Protein AF-A0A1L8SWZ9-F1 (afdb_monomer_lite)

pLDDT: mean 79.41, std 14.83, range [45.41, 95.88]

Structure (mmCIF, N/CA/C/O backbone):
data_AF-A0A1L8SWZ9-F1
#
_entry.id   AF-A0A1L8SWZ9-F1
#
loop_
_atom_site.group_PDB
_atom_site.id
_atom_site.type_symbol
_atom_site.label_atom_id
_atom_site.label_alt_id
_atom_site.label_comp_id
_atom_site.label_asym_id
_atom_site.label_entity_id
_atom_site.label_seq_id
_atom_site.pdbx_PDB_ins_code
_atom_site.Cartn_x
_atom_site.Cartn_y
_atom_site.Cartn_z
_atom_site.occupancy
_atom_site.B_iso_or_equiv
_atom_site.auth_seq_id
_atom_site.auth_comp_id
_atom_site.auth_asym_id
_atom_site.auth_atom_id
_atom_site.pdbx_PDB_model_num
ATOM 1 N N . MET A 1 1 ? 8.060 12.957 -25.940 1.00 65.62 1 MET A N 1
ATOM 2 C CA . MET A 1 1 ? 7.405 11.637 -25.812 1.00 65.62 1 MET A CA 1
ATOM 3 C C . MET A 1 1 ? 8.104 10.849 -24.718 1.00 65.62 1 MET A C 1
ATOM 5 O O . MET A 1 1 ? 9.333 10.814 -24.745 1.00 65.62 1 MET A O 1
ATOM 9 N N . PRO A 1 2 ? 7.372 10.252 -23.766 1.00 70.44 2 PRO A N 1
ATOM 10 C CA . PRO A 1 2 ? 7.952 9.284 -22.845 1.00 70.44 2 PRO A CA 1
ATOM 11 C C . PRO A 1 2 ? 8.350 8.028 -23.628 1.00 70.44 2 PRO A C 1
ATOM 13 O O . PRO A 1 2 ? 7.586 7.543 -24.459 1.00 70.44 2 PRO A O 1
ATOM 16 N N . LEU A 1 3 ? 9.566 7.539 -23.395 1.00 86.62 3 LEU A N 1
ATOM 17 C CA . LEU A 1 3 ? 10.093 6.340 -24.057 1.00 86.62 3 LEU A CA 1
ATOM 18 C C . LEU A 1 3 ? 9.810 5.070 -23.249 1.00 86.62 3 LEU A C 1
ATOM 20 O O . LEU A 1 3 ? 9.792 3.977 -23.806 1.00 86.62 3 LEU A O 1
ATOM 24 N N . TYR A 1 4 ? 9.583 5.215 -21.944 1.00 91.19 4 TYR A N 1
ATOM 25 C CA . TYR A 1 4 ? 9.359 4.120 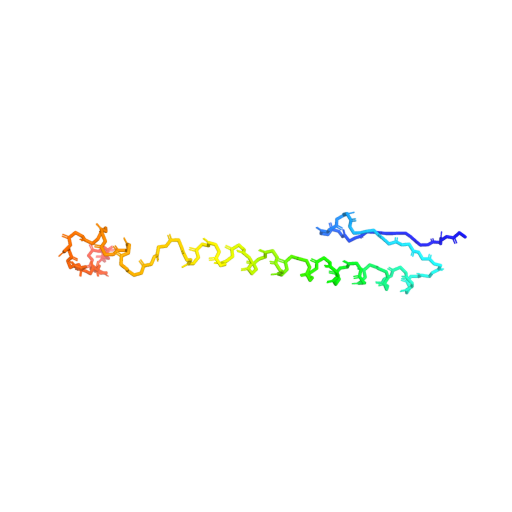-21.012 1.00 91.19 4 TYR A CA 1
ATOM 26 C C . TYR A 1 4 ? 8.003 4.286 -20.340 1.00 91.19 4 TYR A C 1
ATOM 28 O O . TYR A 1 4 ? 7.664 5.380 -19.893 1.00 91.19 4 TYR A O 1
ATOM 36 N N . ARG A 1 5 ? 7.245 3.193 -20.263 1.00 93.81 5 ARG A N 1
ATOM 37 C CA . ARG A 1 5 ? 5.954 3.098 -19.577 1.00 93.81 5 ARG A CA 1
ATOM 38 C C . ARG A 1 5 ? 5.871 1.766 -18.852 1.00 93.81 5 ARG A C 1
ATOM 40 O O . ARG A 1 5 ? 6.411 0.774 -19.340 1.00 93.81 5 ARG A O 1
ATOM 47 N N . GLY A 1 6 ? 5.208 1.748 -17.707 1.00 94.00 6 GLY A N 1
ATOM 48 C CA . GLY A 1 6 ? 5.045 0.538 -16.914 1.00 94.00 6 GLY A CA 1
ATOM 49 C C . GLY A 1 6 ? 4.067 0.728 -15.765 1.00 94.00 6 GLY A C 1
ATOM 50 O O . GLY A 1 6 ? 3.579 1.830 -15.525 1.00 94.00 6 GLY A O 1
ATOM 51 N N . HIS A 1 7 ? 3.800 -0.365 -15.067 1.00 95.50 7 HIS A N 1
ATOM 52 C CA . HIS A 1 7 ? 2.960 -0.412 -13.877 1.00 95.50 7 HIS A CA 1
ATOM 53 C C . HIS A 1 7 ? 3.568 -1.379 -12.859 1.00 95.50 7 HIS A C 1
ATOM 55 O O . HIS A 1 7 ? 4.423 -2.201 -13.212 1.00 95.50 7 HIS A O 1
ATOM 61 N N . LEU A 1 8 ? 3.140 -1.285 -11.601 1.00 94.06 8 LEU A N 1
ATOM 62 C CA . LEU A 1 8 ? 3.501 -2.263 -10.576 1.00 94.06 8 LEU A CA 1
ATOM 63 C C . LEU A 1 8 ? 2.637 -3.518 -10.728 1.00 94.06 8 LEU A C 1
ATOM 65 O O . LEU A 1 8 ? 1.424 -3.424 -10.870 1.00 94.06 8 LEU A O 1
ATOM 69 N N . LYS A 1 9 ? 3.252 -4.705 -10.690 1.00 92.88 9 LYS A N 1
ATOM 70 C CA . LYS A 1 9 ? 2.538 -5.974 -10.914 1.00 92.88 9 LYS A CA 1
ATOM 71 C C . LYS A 1 9 ? 1.460 -6.235 -9.858 1.00 92.88 9 LYS A C 1
ATOM 73 O O . LYS A 1 9 ? 0.358 -6.636 -10.209 1.00 92.88 9 LYS A O 1
ATOM 78 N N . GLU A 1 10 ? 1.791 -5.981 -8.596 1.00 90.94 10 GLU A N 1
ATOM 79 C CA . GLU A 1 10 ? 0.872 -6.162 -7.464 1.00 90.94 10 GLU A CA 1
ATOM 80 C C . GLU A 1 10 ? -0.161 -5.028 -7.369 1.00 90.94 10 GLU A C 1
ATOM 82 O O . GLU A 1 10 ? -1.235 -5.215 -6.810 1.00 90.94 10 GLU A O 1
ATOM 87 N N . LEU A 1 11 ? 0.139 -3.859 -7.953 1.00 92.06 11 LEU A N 1
ATOM 88 C CA . LEU A 1 11 ? -0.724 -2.673 -7.940 1.00 92.06 11 LEU A CA 1
ATOM 89 C C . LEU A 1 11 ? -0.867 -2.115 -9.369 1.00 92.06 11 LEU A C 1
ATOM 91 O O . LEU A 1 11 ? -0.274 -1.080 -9.687 1.00 92.06 11 LEU A O 1
ATOM 95 N N . PRO A 1 12 ? -1.635 -2.780 -10.259 1.00 91.88 12 PRO A N 1
ATOM 96 C CA . PRO A 1 12 ? -1.697 -2.423 -11.682 1.00 91.88 12 PRO A CA 1
ATOM 97 C C . PRO A 1 12 ? -2.247 -1.021 -11.968 1.00 91.88 12 PRO A C 1
ATOM 99 O O . PRO A 1 12 ? -2.042 -0.490 -13.057 1.00 91.88 12 PRO A O 1
ATOM 102 N N . PHE A 1 13 ? -2.943 -0.423 -10.997 1.00 92.69 13 PHE A N 1
ATOM 103 C CA . PHE A 1 13 ? -3.443 0.949 -11.061 1.00 92.69 13 PHE A CA 1
ATOM 104 C C . PHE A 1 13 ? -2.345 2.002 -10.841 1.00 92.69 13 PHE A C 1
ATOM 106 O O . PHE A 1 13 ? -2.518 3.149 -11.247 1.00 92.69 13 PHE A O 1
ATOM 113 N N . ILE A 1 14 ? -1.204 1.629 -10.247 1.00 94.12 14 ILE A N 1
ATOM 114 C CA . ILE A 1 14 ? -0.030 2.498 -10.136 1.00 94.12 14 ILE A CA 1
ATOM 115 C C . ILE A 1 14 ? 0.757 2.401 -11.440 1.00 94.12 14 ILE A C 1
ATOM 117 O O . ILE A 1 14 ? 1.440 1.407 -11.710 1.00 94.12 14 ILE A O 1
ATOM 121 N N . THR A 1 15 ? 0.653 3.447 -12.257 1.00 94.75 15 THR A N 1
ATOM 122 C CA . THR A 1 15 ? 1.262 3.521 -13.589 1.00 94.75 15 THR A CA 1
ATOM 123 C C . THR A 1 15 ? 2.217 4.700 -13.697 1.00 94.75 15 THR A C 1
ATOM 125 O O . THR A 1 15 ? 1.868 5.822 -13.331 1.00 94.75 15 THR A O 1
ATOM 128 N N . GLY A 1 16 ? 3.381 4.472 -14.302 1.00 93.44 16 GLY A N 1
ATOM 129 C CA . GLY A 1 16 ? 4.399 5.498 -14.503 1.00 93.44 16 GLY A CA 1
ATOM 130 C C . GLY A 1 16 ? 4.840 5.614 -15.955 1.00 93.44 16 GLY A C 1
ATOM 131 O O . GLY A 1 16 ? 4.734 4.669 -16.748 1.00 93.44 16 GLY A O 1
ATOM 132 N N . GLU A 1 17 ? 5.405 6.770 -16.295 1.00 94.75 17 GLU A N 1
ATOM 133 C CA . GLU A 1 17 ? 6.034 7.005 -17.587 1.00 94.75 17 GLU A CA 1
ATOM 134 C C . GLU A 1 17 ? 7.300 7.863 -17.472 1.00 94.75 17 GLU A C 1
ATOM 136 O O . GLU A 1 17 ? 7.516 8.599 -16.520 1.00 94.75 17 GLU A O 1
ATOM 141 N N . GLY A 1 18 ? 8.220 7.749 -18.426 1.00 93.31 18 GLY A N 1
ATOM 142 C CA . GLY A 1 18 ? 9.480 8.471 -18.313 1.00 93.31 18 GLY A CA 1
ATOM 143 C C . GLY A 1 18 ? 10.308 8.504 -19.582 1.00 93.31 18 GLY A C 1
ATOM 144 O O . GLY A 1 18 ? 10.207 7.653 -20.466 1.00 93.31 18 GLY A O 1
ATOM 145 N N . SER A 1 19 ? 11.187 9.499 -19.659 1.00 93.19 19 SER A N 1
ATOM 146 C CA . SER A 1 19 ? 12.214 9.595 -20.702 1.00 93.19 19 SER A CA 1
ATOM 147 C C . SER A 1 19 ? 13.362 8.597 -20.497 1.00 93.19 19 SER A C 1
ATOM 149 O O . SER A 1 19 ? 14.100 8.306 -21.433 1.00 93.19 19 SER A O 1
ATOM 151 N N . SER A 1 20 ? 13.501 8.033 -19.293 1.00 93.81 20 SER A N 1
ATOM 152 C CA . SER A 1 20 ? 14.475 6.993 -18.944 1.00 93.81 20 SER A CA 1
ATOM 153 C C . SER A 1 20 ? 13.868 5.981 -17.970 1.00 93.81 20 SER A C 1
ATOM 155 O O . SER A 1 20 ? 12.899 6.294 -17.276 1.00 93.81 20 SER A O 1
ATOM 157 N N . LYS A 1 21 ? 14.481 4.794 -17.844 1.00 93.00 21 LYS A N 1
ATOM 158 C CA . LYS A 1 21 ? 14.091 3.806 -16.819 1.00 93.00 21 LYS A CA 1
ATOM 159 C C . LYS A 1 21 ? 14.128 4.399 -15.409 1.00 93.00 21 LYS A C 1
ATOM 161 O O . LYS A 1 21 ? 13.228 4.154 -14.621 1.00 93.00 21 LYS A O 1
ATOM 166 N N . LYS A 1 22 ? 15.140 5.219 -15.102 1.00 94.94 22 LYS A N 1
ATOM 167 C CA . LYS A 1 22 ? 15.264 5.878 -13.794 1.00 94.94 22 LYS A CA 1
ATOM 168 C C . LYS A 1 22 ? 14.096 6.830 -13.526 1.00 94.94 22 L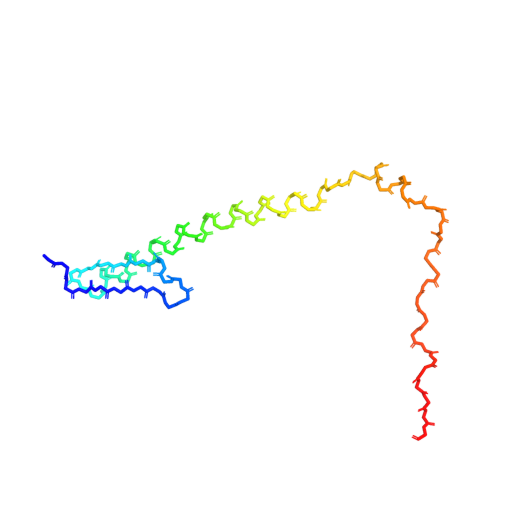YS A C 1
ATOM 170 O O . LYS A 1 22 ? 13.576 6.837 -12.419 1.00 94.94 22 LYS A O 1
ATOM 175 N N . ALA A 1 23 ? 13.686 7.605 -14.531 1.00 94.69 23 ALA A N 1
ATOM 176 C CA . ALA A 1 23 ? 12.535 8.498 -14.415 1.00 94.69 23 ALA A CA 1
ATOM 177 C C . ALA A 1 23 ? 11.234 7.713 -14.183 1.00 94.69 23 ALA A C 1
ATOM 179 O O . ALA A 1 23 ? 10.479 8.062 -13.284 1.00 94.69 23 ALA A O 1
ATOM 180 N N . LEU A 1 24 ? 11.039 6.608 -14.915 1.00 95.81 24 LEU A N 1
ATOM 181 C CA . LEU A 1 24 ? 9.906 5.702 -14.713 1.00 95.81 24 LEU A CA 1
ATOM 182 C C . LEU A 1 24 ? 9.866 5.152 -13.278 1.00 95.81 24 LEU A C 1
ATOM 184 O O . LEU A 1 24 ? 8.842 5.256 -12.612 1.00 95.81 24 LEU A O 1
ATOM 188 N N . TYR A 1 25 ? 10.976 4.591 -12.784 1.00 95.62 25 TYR A N 1
ATOM 189 C CA . TYR A 1 25 ? 11.027 4.032 -11.428 1.00 95.62 25 TYR A CA 1
ATOM 190 C C . TYR A 1 25 ? 10.820 5.085 -10.346 1.00 95.62 25 TYR A C 1
ATOM 192 O O . TYR A 1 25 ? 10.185 4.791 -9.340 1.00 95.62 25 TYR A O 1
ATOM 200 N N . ARG A 1 26 ? 11.329 6.304 -10.551 1.00 95.88 26 ARG A N 1
ATOM 201 C CA . ARG A 1 26 ? 11.091 7.412 -9.627 1.00 95.88 26 ARG A CA 1
ATOM 202 C C . ARG A 1 26 ? 9.598 7.724 -9.520 1.00 95.88 26 ARG A C 1
ATOM 204 O O . ARG A 1 26 ? 9.095 7.779 -8.408 1.00 95.88 26 ARG A O 1
ATOM 211 N N . GLN A 1 27 ? 8.903 7.859 -10.650 1.00 95.25 27 GLN A N 1
ATOM 212 C CA . GLN A 1 27 ? 7.466 8.137 -10.649 1.00 95.25 27 GLN A CA 1
ATOM 213 C C . GLN A 1 27 ? 6.662 6.998 -10.001 1.00 95.25 27 GLN A C 1
ATOM 215 O O . GLN A 1 27 ? 5.773 7.259 -9.198 1.00 95.25 27 GLN A O 1
ATOM 220 N N . LEU A 1 28 ? 7.000 5.738 -10.304 1.00 95.81 28 LEU A N 1
ATOM 221 C CA . LEU A 1 28 ? 6.354 4.578 -9.676 1.00 95.81 28 LEU A CA 1
ATOM 222 C C . LEU A 1 28 ? 6.577 4.546 -8.156 1.00 95.81 28 LEU A C 1
ATOM 224 O O . LEU A 1 28 ? 5.668 4.186 -7.416 1.00 95.81 28 LEU A O 1
ATOM 228 N N . ALA A 1 29 ? 7.772 4.919 -7.689 1.00 95.06 29 ALA A N 1
ATOM 229 C CA . ALA A 1 29 ? 8.088 4.973 -6.266 1.00 95.06 29 ALA A CA 1
ATOM 230 C C . ALA A 1 29 ? 7.337 6.102 -5.545 1.00 95.06 29 ALA A C 1
ATOM 232 O O . ALA A 1 29 ? 6.809 5.865 -4.465 1.00 95.06 29 ALA A O 1
ATOM 233 N N . GLU A 1 30 ? 7.257 7.294 -6.145 1.00 95.25 30 GLU A N 1
ATOM 234 C CA . GLU A 1 30 ? 6.511 8.436 -5.592 1.00 95.25 30 GLU A CA 1
ATOM 235 C C . GLU A 1 30 ? 5.023 8.078 -5.418 1.00 95.25 30 GLU A C 1
ATOM 237 O O . GLU A 1 30 ? 4.487 8.190 -4.319 1.00 95.25 30 GLU A O 1
ATOM 242 N N . GLN A 1 31 ? 4.387 7.514 -6.450 1.00 94.88 31 GLN A N 1
ATOM 243 C CA . GLN A 1 31 ? 2.988 7.072 -6.369 1.00 94.88 31 GLN A CA 1
ATOM 244 C C . GLN A 1 31 ? 2.769 5.937 -5.359 1.00 94.88 31 GLN A C 1
ATOM 246 O O . GLN A 1 31 ? 1.741 5.888 -4.688 1.00 94.88 31 GLN A O 1
ATOM 251 N N . TYR A 1 32 ? 3.725 5.013 -5.236 1.00 94.25 32 TYR A N 1
ATOM 252 C CA . TYR A 1 32 ? 3.652 3.956 -4.230 1.00 94.25 32 TYR A CA 1
ATOM 253 C C . TYR A 1 32 ? 3.727 4.517 -2.806 1.00 94.25 32 TYR A C 1
ATOM 255 O O . TYR A 1 32 ? 2.987 4.069 -1.935 1.00 94.25 32 TYR A O 1
ATOM 263 N N . GLN A 1 33 ? 4.588 5.507 -2.561 1.00 94.06 33 GLN A N 1
ATOM 264 C CA . GLN A 1 33 ? 4.674 6.164 -1.256 1.00 94.06 33 GLN A CA 1
ATOM 265 C C . GLN A 1 33 ? 3.367 6.873 -0.891 1.00 94.06 33 GLN A C 1
ATOM 267 O O . GLN A 1 33 ? 2.922 6.761 0.248 1.00 94.06 33 GLN A O 1
ATOM 272 N N . GLU A 1 34 ? 2.734 7.550 -1.852 1.00 91.94 34 GLU A N 1
ATOM 273 C CA . GLU A 1 34 ? 1.419 8.171 -1.655 1.00 91.94 34 GLU A CA 1
ATOM 274 C C . GLU A 1 34 ? 0.340 7.133 -1.325 1.00 91.94 34 GLU A C 1
ATOM 276 O O . GLU A 1 34 ? -0.427 7.328 -0.386 1.00 91.94 34 GLU A O 1
ATOM 281 N N . TYR A 1 35 ? 0.316 6.006 -2.046 1.00 91.81 35 TYR A N 1
ATOM 282 C CA . TYR A 1 35 ? -0.603 4.898 -1.776 1.00 91.81 35 TYR A CA 1
ATOM 283 C C . TYR A 1 35 ? -0.431 4.337 -0.361 1.00 91.81 35 TYR A C 1
ATOM 285 O O . TYR A 1 35 ? -1.405 4.180 0.366 1.00 91.81 35 TYR A O 1
ATOM 293 N N . VAL A 1 36 ? 0.811 4.084 0.061 1.00 90.81 36 VAL A N 1
ATOM 294 C CA . VAL A 1 36 ? 1.092 3.581 1.413 1.00 90.81 36 VAL A CA 1
ATOM 295 C C . VAL A 1 36 ? 0.647 4.583 2.477 1.00 90.81 36 VAL A C 1
ATOM 297 O O . VAL A 1 36 ? 0.046 4.180 3.465 1.00 90.81 36 VAL A O 1
ATOM 300 N N . ALA A 1 37 ? 0.898 5.878 2.275 1.00 89.94 37 ALA A N 1
ATOM 301 C CA . ALA A 1 37 ? 0.485 6.909 3.224 1.00 89.94 37 ALA A CA 1
ATOM 302 C C . ALA A 1 37 ? -1.045 7.016 3.348 1.00 89.94 37 ALA A C 1
ATOM 304 O O . ALA A 1 37 ? -1.555 7.197 4.449 1.00 89.94 37 ALA A O 1
ATOM 305 N N . LEU A 1 38 ? -1.780 6.888 2.239 1.00 85.94 38 LEU A N 1
ATOM 306 C CA . LEU A 1 38 ? -3.246 6.878 2.249 1.00 85.94 38 LEU A CA 1
ATOM 307 C C . LEU A 1 38 ? -3.796 5.640 2.962 1.00 85.94 38 LEU A C 1
ATOM 309 O O . LEU A 1 38 ? -4.654 5.772 3.829 1.00 85.94 38 LEU A O 1
ATOM 313 N N . ASN A 1 39 ? -3.258 4.463 2.649 1.00 81.44 39 ASN A N 1
ATOM 314 C CA . ASN A 1 39 ? -3.720 3.209 3.232 1.00 81.44 39 ASN A CA 1
ATOM 315 C C . ASN A 1 39 ? -3.388 3.080 4.720 1.00 81.44 39 ASN A C 1
ATOM 317 O O . ASN A 1 39 ? -4.194 2.533 5.453 1.00 81.44 39 ASN A O 1
ATOM 321 N N . GLN A 1 40 ? -2.249 3.600 5.188 1.00 74.06 40 GLN A N 1
ATOM 322 C CA . GLN A 1 40 ? -1.943 3.633 6.624 1.00 74.06 40 GLN A CA 1
ATOM 323 C C . GLN A 1 40 ? -2.970 4.465 7.397 1.00 74.06 40 GLN A C 1
ATOM 325 O O . GLN A 1 40 ? -3.416 4.060 8.462 1.00 74.06 40 GLN A O 1
ATOM 330 N N . VAL A 1 41 ? -3.398 5.599 6.837 1.00 62.78 41 VAL A N 1
ATOM 331 C CA . VAL A 1 41 ? -4.445 6.433 7.445 1.00 62.78 41 VAL A CA 1
ATOM 332 C C . VAL A 1 41 ? -5.814 5.742 7.410 1.00 62.78 41 VAL A C 1
ATOM 334 O O . VAL A 1 41 ? -6.632 5.969 8.300 1.00 62.78 41 VAL A O 1
ATOM 337 N N . GLU A 1 42 ? -6.095 4.928 6.392 1.00 61.38 42 GLU A N 1
ATOM 338 C CA . GLU A 1 42 ? -7.311 4.105 6.343 1.00 61.38 42 GLU A CA 1
ATOM 339 C C . GLU A 1 42 ? -7.260 2.943 7.348 1.00 61.38 42 GLU A C 1
ATOM 341 O O . GLU A 1 42 ? -8.222 2.761 8.088 1.00 61.38 42 GLU A O 1
ATOM 346 N N . GLU A 1 43 ? -6.134 2.234 7.465 1.00 59.97 43 GLU A N 1
ATOM 347 C CA . GLU A 1 43 ? -5.936 1.161 8.452 1.00 59.97 43 GLU A CA 1
ATOM 348 C C . GLU A 1 43 ? -6.030 1.689 9.892 1.00 59.97 43 GLU A C 1
ATOM 350 O O . GLU A 1 43 ? -6.773 1.128 10.693 1.00 59.97 43 GLU A O 1
ATOM 355 N N . GLU A 1 44 ? -5.378 2.812 10.218 1.00 59.12 44 GLU A N 1
ATOM 356 C CA . GLU A 1 44 ? -5.484 3.444 11.544 1.00 59.12 44 GLU A CA 1
ATOM 357 C C . GLU A 1 44 ? -6.937 3.828 11.881 1.00 59.12 44 GLU A C 1
ATOM 359 O O . GLU A 1 44 ? -7.398 3.625 13.006 1.00 59.12 44 GLU A O 1
ATOM 364 N N . LYS A 1 45 ? -7.701 4.325 10.899 1.00 58.03 45 LYS A N 1
ATOM 365 C CA . LYS A 1 45 ? -9.127 4.637 11.078 1.00 58.03 45 LYS A CA 1
ATOM 366 C C . LYS A 1 45 ? -9.986 3.393 11.293 1.00 58.03 45 LYS A C 1
ATOM 368 O O . LYS A 1 45 ? -10.891 3.421 12.125 1.00 58.03 45 LYS A O 1
ATOM 373 N N . ASP A 1 46 ? -9.737 2.320 10.553 1.00 54.47 46 ASP A N 1
ATOM 374 C CA . ASP A 1 46 ? -10.516 1.085 10.662 1.00 54.47 46 ASP A CA 1
ATOM 375 C C . ASP A 1 46 ? -10.196 0.313 11.961 1.00 54.47 46 ASP A C 1
ATOM 377 O O . ASP A 1 46 ? -11.091 -0.269 12.588 1.00 54.47 46 ASP A O 1
ATOM 381 N N . GLU A 1 47 ? -8.949 0.366 12.440 1.00 55.12 47 GLU A N 1
ATOM 382 C CA . GLU A 1 47 ? -8.544 -0.202 13.732 1.00 55.12 47 GLU A CA 1
ATOM 383 C C . GLU A 1 47 ? -9.156 0.555 14.928 1.00 55.12 47 GLU A C 1
ATOM 385 O O . GLU A 1 47 ? -9.627 -0.068 15.891 1.00 55.12 47 GLU A O 1
ATOM 390 N N . GLU A 1 48 ? -9.249 1.889 14.871 1.00 54.22 48 GLU A N 1
ATOM 391 C CA . GLU A 1 48 ? -9.949 2.691 15.891 1.00 54.22 48 GLU A CA 1
ATOM 392 C C . GLU A 1 48 ? -11.439 2.322 15.992 1.00 54.22 48 GLU A C 1
ATOM 394 O O . GLU A 1 48 ? -11.995 2.201 17.091 1.00 54.22 48 GLU A O 1
ATOM 399 N N . MET A 1 49 ? -12.085 2.081 14.848 1.00 55.72 49 MET A N 1
ATOM 400 C CA . MET A 1 49 ? -13.515 1.771 14.770 1.00 55.72 49 MET A CA 1
ATOM 401 C C . MET A 1 49 ? -13.875 0.387 15.322 1.00 55.72 49 MET A C 1
ATOM 403 O O . MET A 1 49 ? -15.010 0.194 15.758 1.00 55.72 49 MET A O 1
ATOM 407 N N . THR A 1 50 ? -12.945 -0.574 15.342 1.00 55.56 50 THR A N 1
ATOM 408 C CA . THR A 1 50 ? -13.202 -1.932 15.866 1.00 55.56 50 THR A CA 1
ATOM 409 C C . THR A 1 50 ? -12.742 -2.125 17.311 1.00 55.56 50 THR A C 1
ATOM 411 O O . THR A 1 50 ? -13.385 -2.860 18.062 1.00 55.56 50 THR A O 1
ATOM 414 N N . SER A 1 51 ? -11.688 -1.427 17.743 1.00 53.16 51 SER A N 1
ATOM 415 C CA . SER A 1 51 ? -11.180 -1.485 19.123 1.00 53.16 51 SER A CA 1
ATOM 416 C C . SER A 1 51 ? -12.061 -0.747 20.141 1.00 53.16 51 SER A C 1
ATOM 418 O O . SER A 1 51 ? -12.014 -1.057 21.331 1.00 53.16 51 SER A O 1
ATOM 420 N N . SER A 1 52 ? -12.909 0.181 19.683 1.00 57.34 52 SER A N 1
ATOM 421 C CA . SER A 1 52 ? -13.719 1.059 20.545 1.00 57.34 52 SER A CA 1
ATOM 422 C C . SER A 1 52 ? -15.230 0.807 20.468 1.00 57.34 52 SER A C 1
ATOM 424 O O . SER A 1 52 ? -16.022 1.678 20.825 1.00 57.34 52 SER A O 1
ATOM 426 N N . LEU A 1 53 ? -15.666 -0.368 20.002 1.00 65.06 53 LEU A N 1
ATOM 427 C CA . LEU A 1 53 ? -17.096 -0.654 19.811 1.00 65.06 53 LEU A CA 1
ATOM 428 C C . LEU A 1 53 ? -17.913 -0.628 21.112 1.00 65.06 53 LEU A C 1
ATOM 430 O O . LEU A 1 53 ? -19.108 -0.334 21.065 1.00 65.06 53 LEU A O 1
ATOM 434 N N . LEU A 1 54 ? -17.298 -0.928 22.261 1.00 66.62 54 LEU A N 1
ATOM 435 C CA . LEU A 1 54 ? -17.964 -0.908 23.562 1.00 66.62 54 LEU A CA 1
ATOM 436 C C . LEU A 1 54 ? -17.037 -0.338 24.640 1.00 66.62 54 LEU A C 1
ATOM 438 O O . LEU A 1 54 ? -15.899 -0.775 24.795 1.00 66.62 54 LEU A O 1
ATOM 442 N N . THR A 1 55 ? -17.543 0.607 25.432 1.00 76.75 55 THR A N 1
ATOM 443 C CA . THR A 1 55 ? -16.867 1.043 26.662 1.00 76.75 55 THR A CA 1
ATOM 444 C C . THR A 1 55 ? -16.866 -0.082 27.702 1.00 76.75 55 THR A C 1
ATOM 446 O O . THR A 1 55 ? -17.686 -1.001 27.636 1.00 76.75 55 THR A O 1
ATOM 449 N N . ALA A 1 56 ? -15.993 0.000 28.713 1.00 76.31 56 ALA A N 1
ATOM 450 C CA . ALA A 1 56 ? -15.967 -0.965 29.820 1.00 76.31 56 ALA A CA 1
ATOM 451 C C . ALA A 1 56 ? -17.361 -1.165 30.456 1.00 76.31 56 ALA A C 1
ATOM 453 O O . ALA A 1 56 ? -17.796 -2.298 30.660 1.00 76.31 56 ALA A O 1
ATOM 454 N N . ASP A 1 57 ? -18.107 -0.075 30.658 1.00 78.88 57 ASP A N 1
ATOM 455 C CA . ASP A 1 57 ? -19.478 -0.103 31.187 1.00 78.88 57 ASP A CA 1
ATOM 456 C C . ASP A 1 57 ? -20.475 -0.813 30.257 1.00 78.88 57 ASP A C 1
ATOM 458 O O . ASP A 1 57 ? -21.458 -1.400 30.711 1.00 78.88 57 ASP A O 1
ATOM 462 N N . GLN A 1 58 ? -20.261 -0.751 28.940 1.00 79.81 58 GLN A N 1
ATOM 463 C CA . GLN A 1 58 ? -21.103 -1.440 27.963 1.00 79.81 58 GLN A CA 1
ATOM 464 C C . GLN A 1 58 ? -20.765 -2.931 27.866 1.00 79.81 58 GLN A C 1
ATOM 466 O O . GLN A 1 58 ? -21.683 -3.731 27.690 1.00 79.81 58 GLN A O 1
ATOM 471 N N . LEU A 1 59 ? -19.496 -3.313 28.040 1.00 75.44 59 LEU A N 1
ATOM 472 C CA . LEU A 1 59 ? -19.070 -4.715 28.130 1.00 75.44 59 LEU A CA 1
ATOM 473 C C . LEU A 1 59 ? -19.677 -5.411 29.360 1.00 75.44 59 LEU A C 1
ATOM 475 O O . LEU A 1 59 ? -20.156 -6.536 29.254 1.00 75.44 59 LEU A O 1
ATOM 479 N N . LEU A 1 60 ? -19.759 -4.709 30.495 1.00 79.25 60 LEU A N 1
ATOM 480 C CA . LEU A 1 60 ? -20.370 -5.200 31.739 1.00 79.25 60 LEU A CA 1
ATOM 481 C C . LEU A 1 60 ? -21.851 -5.591 31.600 1.00 79.25 60 LEU A C 1
ATOM 483 O O . LEU A 1 60 ? -22.331 -6.423 32.361 1.00 79.25 60 LEU A O 1
ATOM 487 N N . LYS A 1 61 ? -22.584 -5.042 30.623 1.00 83.69 61 LYS A N 1
ATOM 488 C CA . LYS A 1 61 ? -23.992 -5.415 30.380 1.00 83.69 61 LYS A CA 1
ATOM 489 C C . LYS A 1 61 ? -24.157 -6.833 29.844 1.00 83.69 61 LYS A C 1
ATOM 491 O O . LYS A 1 61 ? -25.225 -7.413 30.002 1.00 83.69 61 LYS A O 1
ATOM 496 N N . TYR A 1 62 ? -23.125 -7.347 29.184 1.00 77.44 62 TYR A N 1
ATOM 497 C CA . TYR A 1 62 ? -23.090 -8.701 28.641 1.00 77.44 62 TYR A CA 1
ATOM 498 C C . TYR A 1 62 ? -22.380 -9.678 29.582 1.00 77.44 62 TYR A C 1
ATOM 500 O O . TYR A 1 62 ? -22.278 -10.857 29.263 1.00 77.44 62 TYR A O 1
ATOM 508 N N . TYR A 1 63 ? -21.895 -9.198 30.731 1.00 79.44 63 TYR A N 1
ATOM 509 C CA . TYR A 1 63 ? -21.336 -10.047 31.768 1.00 79.44 63 TYR A CA 1
ATOM 510 C C . TYR A 1 63 ? -22.483 -10.687 32.560 1.00 79.44 63 TYR A C 1
ATOM 512 O O . TYR A 1 63 ? -23.171 -10.022 33.334 1.00 79.44 63 TYR A O 1
ATOM 520 N N . ASP A 1 64 ? -22.704 -11.979 32.344 1.00 82.38 64 ASP A N 1
ATOM 521 C CA . ASP A 1 64 ? -23.740 -12.797 32.988 1.00 82.38 64 ASP A CA 1
ATOM 522 C C . ASP A 1 64 ? -23.331 -13.327 34.375 1.00 82.38 64 ASP A C 1
ATOM 524 O O . ASP A 1 64 ? -24.115 -14.001 35.045 1.00 82.38 64 ASP A O 1
ATOM 528 N N . GLY A 1 65 ? -22.131 -12.972 34.842 1.00 80.44 65 GLY A N 1
ATOM 529 C CA . GLY A 1 65 ? -21.599 -13.410 36.127 1.00 80.44 65 GLY A CA 1
ATOM 530 C C . GLY A 1 65 ? -20.934 -14.782 36.086 1.00 80.44 65 GLY A C 1
ATOM 531 O O . GLY A 1 65 ? -20.526 -15.269 37.142 1.00 80.44 65 GLY A O 1
ATOM 532 N N . GLU A 1 66 ? -20.786 -15.400 34.911 1.00 81.38 66 GLU A N 1
ATOM 533 C CA . GLU A 1 66 ? -20.018 -16.631 34.798 1.00 81.38 66 GLU A CA 1
ATOM 534 C C . GLU A 1 66 ? -18.525 -16.369 35.046 1.00 81.38 66 GLU A C 1
ATOM 536 O O . GLU A 1 66 ? -17.910 -15.402 34.579 1.00 81.38 66 GLU A O 1
ATOM 541 N N . THR A 1 67 ? -17.923 -17.249 35.841 1.00 74.81 67 THR A N 1
ATOM 542 C CA . THR A 1 67 ? -16.475 -17.333 35.994 1.00 74.81 67 THR A CA 1
ATOM 543 C C . THR A 1 67 ? -15.957 -18.306 34.953 1.00 74.81 67 THR A C 1
ATOM 545 O O . THR A 1 67 ? -16.409 -19.445 34.906 1.00 74.81 67 THR A O 1
ATOM 548 N N . PHE A 1 68 ? -15.001 -17.871 34.136 1.00 76.81 68 PHE A N 1
ATOM 549 C CA . PHE A 1 68 ? -14.320 -18.731 33.173 1.00 76.81 68 PHE A CA 1
ATOM 550 C C . PHE A 1 68 ? -13.753 -19.984 33.871 1.00 76.81 68 PHE A C 1
ATOM 552 O O . PHE A 1 68 ? -12.783 -19.880 34.620 1.00 76.81 68 PHE A O 1
ATOM 559 N N . ASP A 1 69 ? -14.349 -21.155 33.617 1.00 75.38 69 ASP A N 1
ATOM 560 C CA . ASP A 1 69 ? -13.985 -22.456 34.224 1.00 75.38 69 ASP A CA 1
ATOM 561 C C . ASP A 1 69 ? -12.691 -23.062 33.629 1.00 75.38 69 ASP A C 1
ATOM 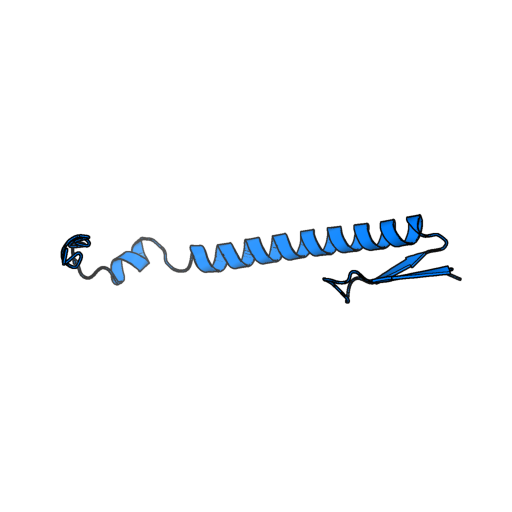563 O O . ASP A 1 69 ? -12.316 -24.207 33.872 1.00 75.38 69 ASP A O 1
ATOM 567 N N . GLY A 1 70 ? -11.958 -22.278 32.834 1.00 81.75 70 GLY A N 1
ATOM 568 C CA . GLY A 1 70 ? -10.741 -22.729 32.174 1.00 81.75 70 GLY A CA 1
ATOM 569 C C . GLY A 1 70 ? -11.000 -23.701 31.022 1.00 81.75 70 GLY A C 1
ATOM 570 O O . GLY A 1 70 ? -12.126 -24.044 30.675 1.00 81.75 70 GLY A O 1
ATOM 571 N N . PHE A 1 71 ? -9.914 -24.138 30.390 1.00 74.06 71 PHE A N 1
ATOM 572 C CA . PHE A 1 71 ? -9.924 -25.256 29.453 1.00 74.06 71 PHE A CA 1
ATOM 573 C C . PHE A 1 71 ? -9.028 -26.363 30.011 1.00 74.06 71 PHE A C 1
ATOM 575 O O . PHE A 1 71 ? -7.884 -26.120 30.399 1.00 74.06 71 PHE A O 1
ATOM 582 N N . SER A 1 72 ? -9.535 -27.593 30.055 1.00 74.88 72 SER A N 1
ATOM 583 C CA . SER A 1 72 ? -8.742 -28.76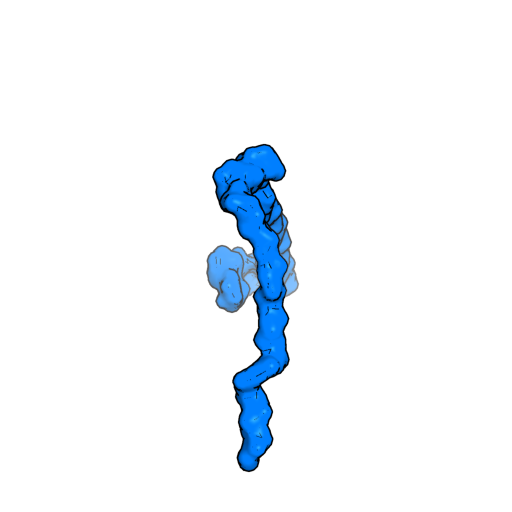6 30.426 1.00 74.88 72 SER A CA 1
ATOM 584 C C . SER A 1 72 ? -8.036 -29.302 29.183 1.00 74.88 72 SER A C 1
ATOM 586 O O . SER A 1 72 ? -8.665 -29.842 28.278 1.00 74.88 72 SER A O 1
ATOM 588 N N . LEU A 1 73 ? -6.712 -29.161 29.124 1.00 70.31 73 LEU A N 1
ATOM 589 C CA . LEU A 1 73 ? -5.899 -29.575 27.973 1.00 70.31 73 LEU A CA 1
ATOM 590 C C . LEU A 1 73 ? -5.412 -31.033 28.081 1.00 70.31 73 LEU A C 1
ATOM 592 O O . LEU A 1 73 ? -4.315 -31.363 27.641 1.00 70.31 73 LEU A O 1
ATOM 596 N N . GLY A 1 74 ? -6.205 -31.920 28.685 1.00 67.38 74 GLY A N 1
ATOM 597 C CA . GLY A 1 74 ? -5.749 -33.274 28.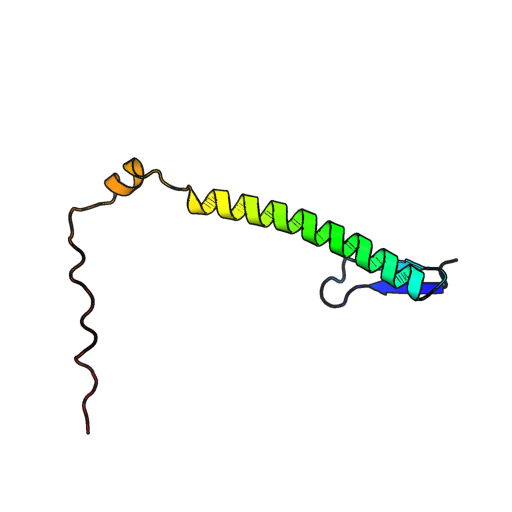988 1.00 67.38 74 GLY A CA 1
ATOM 598 C C . GLY A 1 74 ? -6.865 -34.280 29.202 1.00 67.38 74 GLY A C 1
ATOM 599 O O . GLY A 1 74 ? -7.122 -34.638 30.341 1.00 67.38 74 GLY A O 1
ATOM 600 N N . GLU A 1 75 ? -7.475 -34.765 28.114 1.00 63.28 75 GLU A N 1
ATOM 601 C CA . GLU A 1 75 ? -8.127 -36.089 28.112 1.00 63.28 75 GLU A CA 1
ATOM 602 C C . GLU A 1 75 ? -8.360 -36.691 26.705 1.00 63.28 75 GLU A C 1
ATOM 604 O O . GLU A 1 75 ? -9.330 -37.401 26.481 1.00 63.28 75 GLU A O 1
ATOM 609 N N . ASN A 1 76 ? -7.480 -36.436 25.722 1.00 60.16 76 ASN A N 1
ATOM 610 C CA . ASN A 1 76 ? -7.570 -37.089 24.396 1.00 60.16 76 ASN A CA 1
ATOM 611 C C . ASN A 1 76 ? -6.231 -37.588 23.821 1.00 60.16 76 ASN A C 1
ATOM 613 O O . ASN A 1 76 ? -6.138 -37.846 22.623 1.00 60.16 76 ASN A O 1
ATOM 617 N N . VAL A 1 77 ? -5.203 -37.794 24.649 1.00 61.81 77 VAL A N 1
ATOM 618 C CA . VAL A 1 77 ? -4.053 -38.619 24.241 1.00 61.81 77 VAL A CA 1
ATOM 619 C C . VAL A 1 77 ? -4.269 -40.011 24.822 1.00 61.81 7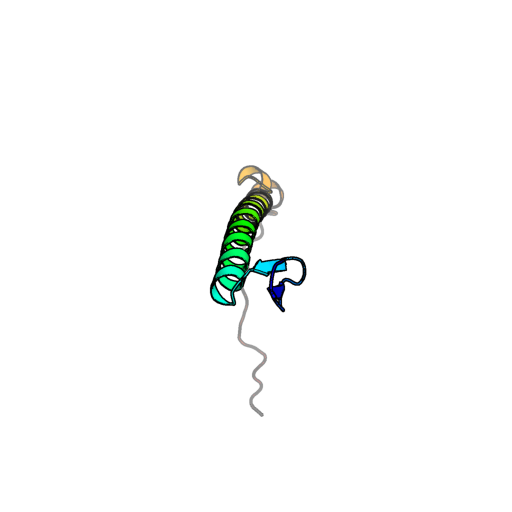7 VAL A C 1
ATOM 621 O O . VAL A 1 77 ? -3.795 -40.326 25.908 1.00 61.81 77 VAL A O 1
ATOM 624 N N . LYS A 1 78 ? -5.061 -40.830 24.120 1.00 53.72 78 LYS A N 1
ATOM 625 C CA . LYS A 1 78 ? -4.976 -42.281 24.291 1.00 53.72 78 LYS A CA 1
ATOM 626 C C . LYS A 1 78 ? -3.660 -42.710 23.657 1.00 53.72 78 LYS A C 1
ATOM 628 O O . LYS A 1 78 ? -3.524 -42.653 22.439 1.00 53.72 78 LYS A O 1
ATOM 633 N N . GLU A 1 79 ? -2.695 -43.067 24.492 1.00 53.81 79 GLU A N 1
ATOM 634 C CA . GLU A 1 79 ? -1.590 -43.917 24.067 1.00 53.81 79 GLU A CA 1
ATOM 635 C C . GLU A 1 79 ? -2.163 -45.316 23.799 1.00 53.81 79 GLU A C 1
ATOM 637 O O . GLU A 1 79 ? -2.519 -46.032 24.734 1.00 53.81 79 GLU A O 1
ATOM 642 N N . GLU A 1 80 ? -2.294 -45.672 22.522 1.00 45.41 80 GLU A N 1
ATOM 643 C CA . GLU A 1 80 ? -2.233 -47.057 22.034 1.00 45.41 80 GLU A CA 1
ATOM 644 C C . GLU A 1 80 ? -1.271 -47.125 20.846 1.00 45.41 80 GLU A C 1
ATOM 646 O O . GLU A 1 80 ? -1.387 -46.266 19.938 1.00 45.41 80 GLU A O 1
#

Organism: NCBI:txid319970

Sequence (80 aa):
MPLYRGHLKELPFITGEGSSKKALYRQLAEQYQEYVALNQVEEEKDEEMTSSLLTADQLLKYYDGETFDGFSLGENVKEE

Radius of gyration: 26.28 Å; chains: 1; bounding box: 39×59×62 Å

Foldseek 3Di:
DFPDKDADPVGRVQIATHVDPVRRVVSSVVVVVVVVVVVVVVVVVVVVCVVPVDDPVRVVVVCPPDDDPDDDPDDPPDDD

Secondary structure (DSSP, 8-state):
--SEEEE-SS-TT-EEEESSHHHHHHHHHHHHHHHHHHHHHHHHHHHHHHHTSS-HHHHGGG--S---------S-----